Protein AF-A0A920HSF0-F1 (afdb_monomer)

Nearest PDB structures (foldseek):
  3bpt-assembly1_A  TM=8.902E-01  e=1.572E-06  Homo sapiens
  4hdt-assembly1_A  TM=9.045E-01  e=1.532E-04  Mycolicibacterium thermoresistibile ATCC 19527
  3ju1-assembly2_B  TM=8.012E-01  e=4.564E-03  Shewanella oneidensis MR-1

Mean predicted aligned error: 6.65 Å

Secondary structure (DSSP, 8-state):
-HHHHGGGSGGGHHHHHHHH-PPPPHHHHHHTTS-S----GGGHHHHHHHHHSTTS-HHHHHHHH--PPPPPHHHHHHHHHHHHS--SSHHHHHHHHHHH--HHHHHHHHHHHTS-HHHHHHHHHTT-

Solvent-accessible surface area (backbone atoms only — not comparable to full-atom values): 7391 Å² total; per-residue (Å²): 122,69,56,76,54,31,62,72,31,66,43,36,43,25,58,48,34,64,55,59,64,60,82,77,51,73,30,30,32,41,72,55,68,74,38,94,74,40,63,61,76,88,48,47,64,62,49,53,55,57,63,66,40,89,88,53,56,63,64,64,53,52,56,72,56,42,48,87,64,65,85,38,71,52,64,80,43,29,69,56,34,35,65,39,47,70,50,99,43,70,66,53,28,54,48,43,33,60,73,68,63,40,76,66,31,53,55,50,52,54,50,41,69,76,48,59,70,67,59,46,53,52,49,53,62,48,49,108

Structure (mmCIF, N/CA/C/O backbone):
data_AF-A0A920HSF0-F1
#
_entry.id   AF-A0A920HSF0-F1
#
loop_
_atom_site.group_PDB
_atom_site.id
_atom_site.type_symbol
_atom_site.label_atom_id
_atom_site.label_alt_id
_atom_site.label_comp_id
_atom_site.label_asym_id
_atom_site.label_entity_id
_atom_site.label_seq_id
_atom_site.pdbx_PDB_ins_code
_atom_site.Cartn_x
_atom_site.Cartn_y
_atom_site.Cartn_z
_atom_site.occupancy
_atom_site.B_iso_or_equiv
_atom_site.auth_seq_id
_atom_site.auth_comp_id
_atom_site.auth_asym_id
_atom_site.auth_atom_id
_atom_site.pdbx_PDB_model_num
ATOM 1 N N . MET A 1 1 ? -12.858 1.734 -10.966 1.00 47.38 1 MET A N 1
ATOM 2 C CA . MET A 1 1 ? -11.458 1.260 -11.050 1.00 47.38 1 MET A CA 1
ATOM 3 C C . MET A 1 1 ? -10.913 0.781 -9.696 1.00 47.38 1 MET A C 1
ATOM 5 O O . MET A 1 1 ? -10.285 -0.263 -9.679 1.00 47.38 1 MET A O 1
ATOM 9 N N . LEU A 1 2 ? -11.212 1.442 -8.562 1.00 52.19 2 LEU A N 1
ATOM 10 C CA . LEU A 1 2 ? -10.750 1.015 -7.220 1.00 52.19 2 LEU A CA 1
ATOM 11 C C . LEU A 1 2 ? -11.300 -0.350 -6.739 1.00 52.19 2 LEU A C 1
ATOM 13 O O . LEU A 1 2 ? -10.570 -1.099 -6.099 1.00 52.19 2 LEU A O 1
ATOM 17 N N . GLY A 1 3 ? -12.547 -0.698 -7.083 1.00 54.94 3 GLY A N 1
ATOM 18 C CA . GLY A 1 3 ? -13.218 -1.908 -6.571 1.00 54.94 3 GLY A CA 1
ATOM 19 C C . GLY A 1 3 ? -12.708 -3.255 -7.098 1.00 54.94 3 GLY A C 1
ATOM 20 O O . GLY A 1 3 ? -13.056 -4.281 -6.543 1.00 54.94 3 GLY A O 1
ATOM 21 N N . PHE A 1 4 ? -11.877 -3.290 -8.144 1.00 59.12 4 PHE A N 1
ATOM 22 C CA . PHE A 1 4 ? -11.358 -4.559 -8.687 1.00 59.12 4 PHE A CA 1
ATOM 23 C C . PHE A 1 4 ? -9.960 -4.914 -8.167 1.00 59.12 4 PHE A C 1
ATOM 25 O O . PHE A 1 4 ? -9.565 -6.077 -8.176 1.00 59.12 4 PHE A O 1
ATOM 32 N N . PHE A 1 5 ? -9.198 -3.904 -7.749 1.00 65.31 5 PHE A N 1
ATOM 33 C CA . PHE A 1 5 ? -7.775 -4.047 -7.462 1.00 65.31 5 PHE A CA 1
ATOM 34 C C . PHE A 1 5 ? -7.481 -4.124 -5.966 1.00 65.31 5 PHE A C 1
ATOM 36 O O . PHE A 1 5 ? -6.714 -4.971 -5.528 1.00 65.31 5 PHE A O 1
ATOM 43 N N . LEU A 1 6 ? -8.139 -3.273 -5.175 1.00 71.88 6 LEU A N 1
ATOM 44 C CA . LEU A 1 6 ? -7.938 -3.214 -3.729 1.00 71.88 6 LEU A CA 1
ATOM 45 C C . LEU A 1 6 ? -8.289 -4.525 -2.991 1.00 71.88 6 LEU A C 1
ATOM 47 O O . LEU A 1 6 ? -7.514 -4.890 -2.112 1.00 71.88 6 LEU A O 1
ATOM 51 N N . PRO A 1 7 ? -9.358 -5.274 -3.338 1.00 69.75 7 PRO A N 1
ATOM 52 C CA . PRO A 1 7 ? -9.698 -6.520 -2.633 1.00 69.75 7 PRO A CA 1
ATOM 53 C C . PRO A 1 7 ? -8.677 -7.648 -2.796 1.00 69.75 7 PRO A C 1
ATOM 55 O O . PRO A 1 7 ? -8.742 -8.646 -2.093 1.00 69.75 7 PRO A O 1
ATOM 58 N N . ARG A 1 8 ? -7.764 -7.529 -3.766 1.00 74.88 8 ARG A N 1
ATOM 59 C CA . ARG A 1 8 ? -6.758 -8.554 -4.078 1.00 74.88 8 ARG A CA 1
ATOM 60 C C . ARG A 1 8 ? -5.397 -8.262 -3.462 1.00 74.88 8 ARG A C 1
ATOM 62 O O . ARG A 1 8 ? -4.451 -8.990 -3.735 1.00 74.88 8 ARG A O 1
ATOM 69 N N . LEU A 1 9 ? -5.289 -7.179 -2.699 1.00 82.19 9 LEU A N 1
ATOM 70 C CA . LEU A 1 9 ? -4.062 -6.861 -1.992 1.00 82.19 9 LEU A CA 1
ATOM 71 C C . LEU A 1 9 ? -3.965 -7.720 -0.739 1.00 82.19 9 LEU A C 1
ATOM 73 O O . LEU A 1 9 ? -4.912 -7.782 0.046 1.00 82.19 9 LEU A O 1
ATOM 77 N N . ASP A 1 10 ? -2.795 -8.313 -0.535 1.00 84.12 10 ASP A N 1
ATOM 78 C CA . ASP A 1 10 ? -2.497 -9.055 0.681 1.00 84.12 10 ASP A CA 1
ATOM 79 C C . ASP A 1 10 ? -2.631 -8.167 1.931 1.00 84.12 10 ASP A C 1
ATOM 81 O O . ASP A 1 10 ? -2.576 -6.931 1.878 1.00 84.12 10 ASP A O 1
ATOM 85 N N . TYR A 1 11 ? -2.768 -8.818 3.086 1.00 87.56 11 TYR A N 1
ATOM 86 C CA . TYR A 1 11 ? -2.786 -8.184 4.407 1.00 87.56 11 TYR A CA 1
ATOM 87 C C . TYR A 1 11 ? -3.940 -7.203 4.650 1.00 87.56 11 TYR A C 1
ATOM 89 O O . TYR A 1 11 ? -3.782 -6.235 5.402 1.00 87.56 11 TYR A O 1
ATOM 97 N N . GLU A 1 12 ? -5.079 -7.402 3.979 1.00 89.12 12 GLU A N 1
ATOM 98 C CA . GLU A 1 12 ? -6.225 -6.483 4.027 1.00 89.12 12 GLU A CA 1
ATOM 99 C C . GLU A 1 12 ? -5.841 -5.032 3.679 1.00 89.12 12 GLU A C 1
ATOM 101 O O . GLU A 1 12 ? -6.475 -4.061 4.115 1.00 89.12 12 GLU A O 1
ATOM 106 N N . ALA A 1 13 ? -4.778 -4.853 2.883 1.00 87.75 13 ALA A N 1
ATOM 107 C CA . ALA A 1 13 ? -4.263 -3.531 2.555 1.00 87.75 13 ALA A CA 1
ATOM 108 C C . ALA A 1 13 ? -5.310 -2.699 1.807 1.00 87.75 13 ALA A C 1
ATOM 110 O O . ALA A 1 13 ? -5.429 -1.499 2.048 1.00 87.75 13 ALA A O 1
ATOM 111 N N . GLY A 1 14 ? -6.126 -3.328 0.956 1.00 86.69 14 GLY A N 1
ATOM 112 C CA . GLY A 1 14 ? -7.235 -2.664 0.273 1.00 86.69 14 GLY A CA 1
ATOM 113 C C . GLY A 1 14 ? -8.254 -2.063 1.236 1.00 86.69 14 GLY A C 1
ATOM 114 O O . GLY A 1 14 ? -8.585 -0.879 1.128 1.00 86.69 14 GLY A O 1
ATOM 115 N N . THR A 1 15 ? -8.694 -2.856 2.213 1.00 87.00 15 THR A N 1
ATOM 116 C CA . THR A 1 15 ? -9.643 -2.462 3.261 1.00 87.00 15 THR A CA 1
ATOM 117 C C . THR A 1 15 ? -9.070 -1.334 4.118 1.00 87.00 15 THR A C 1
ATOM 119 O O . THR A 1 15 ? -9.714 -0.298 4.319 1.00 87.00 15 THR A O 1
ATOM 122 N N . TYR A 1 16 ? -7.810 -1.466 4.540 1.00 88.69 16 TYR A N 1
ATOM 123 C CA . TYR A 1 16 ? -7.097 -0.416 5.262 1.00 88.69 16 TYR A CA 1
ATOM 124 C C . TYR A 1 16 ? -7.020 0.895 4.464 1.00 88.69 16 TYR A C 1
ATOM 126 O O . TYR A 1 16 ? -7.344 1.961 4.998 1.00 88.69 16 TYR A O 1
ATOM 134 N N . LEU A 1 17 ? -6.619 0.847 3.191 1.00 88.12 17 LEU A N 1
ATOM 135 C CA . LEU A 1 17 ? -6.468 2.037 2.349 1.00 88.12 17 LEU A CA 1
ATOM 136 C C . LEU A 1 17 ? -7.812 2.698 2.049 1.00 88.12 17 LEU A C 1
ATOM 138 O O . LEU A 1 17 ? -7.905 3.924 2.084 1.00 88.12 17 LEU A O 1
ATOM 142 N N . ALA A 1 18 ? -8.8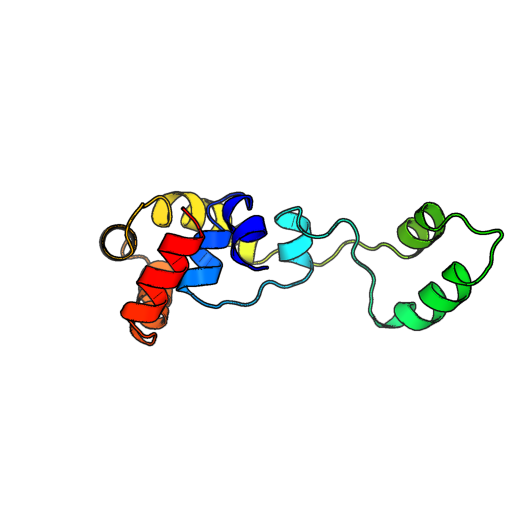70 1.919 1.829 1.00 85.94 18 ALA A N 1
ATOM 143 C CA . ALA A 1 18 ? -10.206 2.457 1.602 1.00 85.94 18 ALA A CA 1
ATOM 144 C C . ALA A 1 18 ? -10.749 3.193 2.837 1.00 85.94 18 ALA A C 1
ATOM 146 O O . ALA A 1 18 ? -11.253 4.317 2.730 1.00 85.94 18 ALA A O 1
ATOM 147 N N . LEU A 1 19 ? -10.592 2.606 4.027 1.00 85.12 19 LEU A N 1
ATOM 148 C CA . LEU A 1 19 ? -11.115 3.188 5.263 1.00 85.12 19 LEU A CA 1
ATOM 149 C C . LEU A 1 19 ? -10.250 4.349 5.765 1.00 85.12 19 LEU A C 1
ATOM 151 O O . LEU A 1 19 ? -10.777 5.404 6.119 1.00 85.12 19 LEU A O 1
ATOM 155 N N . THR A 1 20 ? -8.923 4.236 5.718 1.00 86.38 20 THR A N 1
ATOM 156 C CA . THR A 1 20 ? -8.016 5.299 6.196 1.00 86.38 20 THR A CA 1
ATOM 157 C C . THR A 1 20 ? -7.752 6.377 5.155 1.00 86.38 20 THR A C 1
ATOM 159 O O . THR A 1 20 ? -7.598 7.543 5.502 1.00 86.38 20 THR A O 1
ATOM 162 N N . GLY A 1 21 ? -7.844 6.065 3.858 1.00 83.19 21 GLY A N 1
ATOM 163 C CA . GLY A 1 21 ? -7.508 6.993 2.769 1.00 83.19 21 GLY A CA 1
ATOM 164 C C . GLY A 1 21 ? -6.022 7.328 2.724 1.00 83.19 21 GLY A C 1
ATOM 165 O O . GLY A 1 21 ? -5.642 8.336 2.128 1.00 83.19 21 GLY A O 1
ATOM 166 N N . ASN A 1 22 ? -5.195 6.518 3.388 1.00 85.25 22 ASN A N 1
ATOM 167 C CA . ASN A 1 22 ? -3.757 6.679 3.343 1.00 85.25 22 ASN A CA 1
ATOM 168 C C . ASN A 1 22 ? -3.242 6.455 1.924 1.00 85.25 22 ASN A C 1
ATOM 170 O O . ASN A 1 22 ? -3.799 5.687 1.140 1.00 85.25 22 ASN A O 1
ATOM 174 N N . ARG A 1 23 ? -2.159 7.156 1.599 1.00 83.06 23 ARG A N 1
ATOM 175 C CA . ARG A 1 23 ? -1.443 6.973 0.341 1.00 83.06 23 ARG A CA 1
ATOM 176 C C . ARG A 1 23 ? -0.313 5.982 0.569 1.00 83.06 23 ARG A C 1
ATOM 178 O O . ARG A 1 23 ? 0.412 6.107 1.553 1.00 83.06 23 ARG A O 1
ATOM 185 N N . ILE A 1 24 ? -0.160 5.043 -0.354 1.00 85.62 24 ILE A N 1
ATOM 186 C CA . ILE A 1 24 ? 0.996 4.149 -0.404 1.00 85.62 24 ILE A CA 1
ATOM 187 C C . ILE A 1 24 ? 2.121 4.797 -1.207 1.00 85.62 24 ILE A C 1
ATOM 189 O O . ILE A 1 24 ? 1.866 5.526 -2.169 1.00 85.62 24 ILE A O 1
ATOM 193 N N . LYS A 1 25 ? 3.367 4.557 -0.797 1.00 89.00 25 LYS A N 1
ATOM 194 C CA . LYS A 1 25 ? 4.551 4.947 -1.573 1.00 89.00 25 LYS A CA 1
ATOM 195 C C . LYS A 1 25 ? 4.921 3.846 -2.565 1.00 89.00 25 LYS A C 1
ATOM 197 O O . LYS A 1 25 ? 4.400 2.738 -2.501 1.00 89.00 25 LYS A O 1
ATOM 202 N N . ALA A 1 26 ? 5.870 4.131 -3.454 1.00 87.69 26 ALA A N 1
ATOM 203 C CA . ALA A 1 26 ? 6.352 3.148 -4.422 1.00 87.69 26 ALA A CA 1
ATOM 204 C C . ALA A 1 26 ? 6.917 1.876 -3.756 1.00 87.69 26 ALA A C 1
ATOM 206 O O . ALA A 1 26 ? 6.679 0.780 -4.246 1.00 87.69 26 ALA A O 1
ATOM 207 N N . SER A 1 27 ? 7.592 1.996 -2.606 1.00 90.19 27 SER A N 1
ATOM 208 C CA . SER A 1 27 ? 8.070 0.839 -1.834 1.00 90.19 27 SER A CA 1
ATOM 209 C C . SER A 1 27 ? 6.933 -0.055 -1.336 1.00 90.19 27 SER A C 1
ATOM 211 O O . SER A 1 27 ? 7.027 -1.276 -1.416 1.00 90.19 27 SER A O 1
ATOM 213 N N . ASP A 1 28 ? 5.843 0.547 -0.860 1.00 90.50 28 ASP A N 1
ATOM 214 C CA . ASP A 1 28 ? 4.638 -0.170 -0.438 1.00 90.50 28 ASP A CA 1
ATOM 215 C C . ASP A 1 28 ? 3.925 -0.800 -1.637 1.00 90.50 28 ASP A C 1
ATOM 217 O O . ASP A 1 28 ? 3.434 -1.919 -1.545 1.00 90.50 28 ASP A O 1
ATOM 221 N N . ALA A 1 29 ? 3.903 -0.102 -2.776 1.00 88.56 29 ALA A N 1
ATOM 222 C CA . ALA A 1 29 ? 3.311 -0.604 -4.006 1.00 88.56 29 ALA A CA 1
ATOM 223 C C . ALA A 1 29 ? 4.038 -1.859 -4.519 1.00 88.56 29 ALA A C 1
ATOM 225 O O . ALA A 1 29 ? 3.376 -2.833 -4.876 1.00 88.56 29 ALA A O 1
ATOM 226 N N . ILE A 1 30 ? 5.376 -1.855 -4.501 1.00 90.75 30 ILE A N 1
ATOM 227 C CA . ILE A 1 30 ? 6.213 -3.022 -4.820 1.00 90.75 30 ILE A CA 1
ATOM 228 C C . ILE A 1 30 ? 5.976 -4.147 -3.804 1.00 90.75 30 ILE A C 1
ATOM 230 O O . ILE A 1 30 ? 5.756 -5.289 -4.193 1.00 90.75 30 ILE A O 1
ATOM 234 N N . PHE A 1 31 ? 5.963 -3.832 -2.503 1.00 89.88 31 PHE A N 1
ATOM 235 C CA . PHE A 1 31 ? 5.725 -4.820 -1.444 1.00 89.88 31 PHE A CA 1
ATOM 236 C C . PHE A 1 31 ? 4.359 -5.512 -1.569 1.00 89.88 31 PHE A C 1
ATOM 238 O O . PHE A 1 31 ? 4.266 -6.717 -1.368 1.00 89.88 31 PHE A O 1
ATOM 245 N N . LEU A 1 32 ? 3.316 -4.763 -1.930 1.00 88.75 32 LEU A N 1
ATOM 246 C CA . LEU A 1 32 ? 1.956 -5.269 -2.133 1.00 88.75 32 LEU A CA 1
ATOM 247 C C . LEU A 1 32 ? 1.745 -5.927 -3.510 1.00 88.75 32 LEU A C 1
ATOM 249 O O . LEU A 1 32 ? 0.611 -6.249 -3.856 1.00 88.75 32 LEU A O 1
ATOM 253 N N . GLY A 1 33 ? 2.796 -6.069 -4.328 1.00 86.31 33 GLY A N 1
ATOM 254 C CA . GLY A 1 33 ? 2.712 -6.679 -5.661 1.00 86.31 33 GLY A CA 1
ATOM 255 C C . GLY A 1 33 ? 1.950 -5.839 -6.693 1.00 86.31 33 GLY A C 1
ATOM 256 O O . GLY A 1 33 ? 1.544 -6.346 -7.735 1.00 86.31 33 GLY A O 1
ATOM 257 N N . THR A 1 34 ? 1.737 -4.552 -6.412 1.00 84.81 34 THR A N 1
ATOM 258 C CA . THR A 1 34 ? 0.972 -3.634 -7.278 1.00 84.81 34 THR A CA 1
ATOM 259 C C . THR A 1 34 ? 1.828 -2.920 -8.314 1.00 84.81 34 THR A C 1
ATOM 261 O O . THR A 1 34 ? 1.313 -2.426 -9.315 1.00 84.81 34 THR A O 1
ATOM 264 N N . ALA A 1 35 ? 3.133 -2.876 -8.070 1.00 87.38 35 ALA A N 1
ATOM 265 C CA . ALA A 1 35 ? 4.149 -2.432 -9.003 1.00 87.38 35 ALA A CA 1
ATOM 266 C C . ALA A 1 35 ? 5.176 -3.557 -9.165 1.00 87.38 35 ALA A C 1
ATOM 268 O O . ALA A 1 35 ? 5.423 -4.309 -8.222 1.00 87.38 35 ALA A O 1
ATOM 269 N N . THR A 1 36 ? 5.7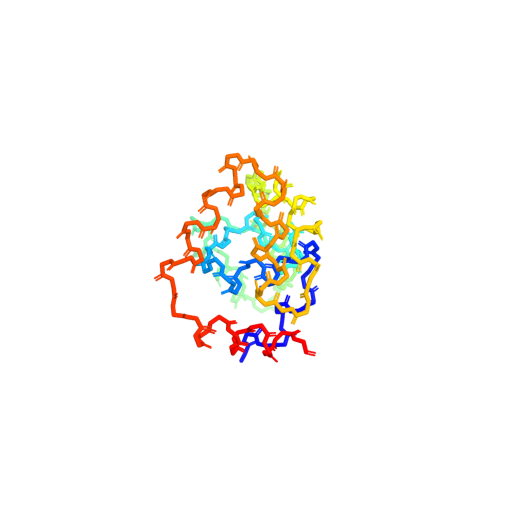76 -3.662 -10.348 1.00 86.75 36 THR A N 1
ATOM 270 C CA . THR A 1 36 ? 6.808 -4.666 -10.650 1.00 86.75 36 THR A CA 1
ATOM 271 C C . THR A 1 36 ? 8.217 -4.100 -10.499 1.00 86.75 36 THR A C 1
ATOM 273 O O . THR A 1 36 ? 9.112 -4.782 -10.013 1.00 86.75 36 THR A O 1
ATOM 276 N N . ASN A 1 37 ? 8.410 -2.835 -10.881 1.00 89.38 37 ASN A N 1
ATOM 277 C CA . ASN A 1 37 ? 9.716 -2.193 -10.983 1.00 89.38 37 ASN A CA 1
ATOM 278 C C . ASN A 1 37 ? 9.689 -0.812 -10.324 1.00 89.38 37 ASN A C 1
ATOM 280 O O . ASN A 1 37 ? 8.676 -0.108 -10.354 1.00 89.38 37 ASN A O 1
ATOM 284 N N . TYR A 1 38 ? 10.821 -0.409 -9.750 1.00 92.25 38 TYR A N 1
ATOM 285 C CA . TYR A 1 38 ? 11.008 0.919 -9.178 1.00 92.25 38 TYR A CA 1
ATOM 286 C C . TYR A 1 38 ? 12.132 1.650 -9.909 1.00 92.25 38 TYR A C 1
ATOM 288 O O . TYR A 1 38 ? 13.266 1.179 -9.959 1.00 92.25 38 TYR A O 1
ATOM 296 N N . ILE A 1 39 ? 11.822 2.824 -10.456 1.00 92.75 39 ILE A N 1
ATOM 297 C CA . ILE A 1 39 ? 12.766 3.654 -11.208 1.00 92.75 39 ILE A CA 1
ATOM 298 C C . ILE A 1 39 ? 12.776 5.047 -10.579 1.00 92.75 39 ILE A C 1
ATOM 300 O O . ILE A 1 39 ? 11.722 5.628 -10.310 1.00 92.75 39 ILE A O 1
ATOM 304 N N . LYS A 1 40 ? 13.972 5.590 -10.325 1.00 92.38 40 LYS A N 1
ATOM 305 C CA . LYS A 1 40 ? 14.120 6.966 -9.834 1.00 92.38 40 LYS A CA 1
ATOM 306 C C . LYS A 1 40 ? 13.650 7.953 -10.898 1.00 92.38 40 LYS A C 1
ATOM 308 O O . LYS A 1 40 ? 14.005 7.819 -12.065 1.00 92.38 40 LYS A O 1
ATOM 313 N N . SER A 1 41 ? 12.933 8.993 -10.480 1.00 91.19 41 SER A N 1
ATOM 314 C CA . SER A 1 41 ? 12.419 10.034 -11.382 1.00 91.19 41 SER A CA 1
ATOM 315 C C . SER A 1 41 ? 13.515 10.736 -12.188 1.00 91.19 41 SER A C 1
ATOM 317 O O . SER A 1 41 ? 13.266 11.163 -13.307 1.00 91.19 41 SER A O 1
ATOM 319 N N . GLU A 1 42 ? 14.729 10.820 -11.642 1.00 93.19 42 GLU A N 1
ATOM 320 C CA . GLU A 1 42 ? 15.915 11.379 -12.309 1.00 93.19 42 GLU A CA 1
ATOM 321 C C . GLU A 1 42 ? 16.258 10.648 -13.618 1.00 93.19 42 GLU A C 1
ATOM 323 O O . GLU A 1 42 ? 16.735 11.267 -14.562 1.00 93.19 42 GLU A O 1
ATOM 328 N N . ASN A 1 43 ? 15.963 9.347 -13.699 1.00 92.12 43 ASN A N 1
ATOM 329 C CA . ASN A 1 43 ? 16.250 8.519 -14.869 1.00 92.12 43 ASN A CA 1
ATOM 330 C C . ASN A 1 43 ? 15.100 8.498 -15.886 1.00 92.12 43 ASN A C 1
ATOM 332 O O . ASN A 1 43 ? 15.220 7.841 -16.915 1.00 92.12 43 ASN A O 1
ATOM 336 N N . PHE A 1 44 ? 13.979 9.173 -15.609 1.00 90.69 44 PHE A N 1
ATOM 337 C CA . P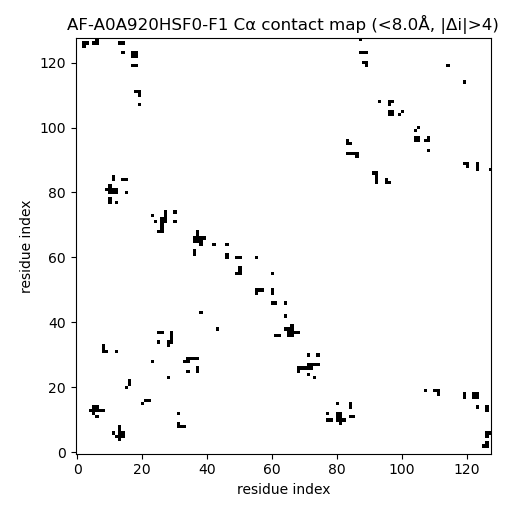HE A 1 44 ? 12.762 9.035 -16.409 1.00 90.69 44 PHE A CA 1
ATOM 338 C C . PHE A 1 44 ? 12.930 9.544 -17.847 1.00 90.69 44 PHE A C 1
ATOM 340 O O . PHE A 1 44 ? 12.425 8.915 -18.770 1.00 90.69 44 PHE A O 1
ATOM 347 N N . SER A 1 45 ? 13.681 10.631 -18.053 1.00 92.31 45 SER A N 1
ATOM 348 C CA . SER A 1 45 ? 13.965 11.145 -19.400 1.00 92.31 45 SER A CA 1
ATOM 349 C C . SER A 1 45 ? 14.791 10.154 -20.222 1.00 92.31 45 SER A C 1
ATOM 351 O O . SER A 1 45 ? 14.398 9.817 -21.333 1.00 92.31 45 SER A O 1
ATOM 353 N N . ASN A 1 46 ? 15.876 9.631 -19.644 1.00 92.62 46 ASN A N 1
ATOM 354 C CA . ASN A 1 46 ? 16.752 8.667 -20.317 1.00 92.62 46 ASN A CA 1
ATOM 355 C C . ASN A 1 46 ? 16.021 7.342 -20.587 1.00 92.62 46 ASN A C 1
ATOM 357 O O . ASN A 1 46 ? 16.203 6.737 -21.632 1.00 92.62 46 ASN A O 1
ATOM 361 N N . LEU A 1 47 ? 15.155 6.912 -19.663 1.00 92.44 47 LEU A N 1
ATOM 362 C CA . LEU A 1 47 ? 14.301 5.741 -19.854 1.00 92.44 47 LEU A CA 1
ATOM 363 C C . LEU A 1 47 ? 13.390 5.901 -21.079 1.00 92.44 47 LEU A C 1
ATOM 365 O O . LEU A 1 47 ? 13.242 4.961 -21.850 1.00 92.44 47 LEU A O 1
ATOM 369 N N . LEU A 1 48 ? 12.749 7.064 -21.241 1.00 92.62 48 LEU A N 1
ATOM 370 C CA . LEU A 1 48 ? 11.850 7.313 -22.371 1.00 92.62 48 LEU A CA 1
ATOM 371 C C . LEU A 1 48 ? 12.595 7.367 -23.705 1.00 92.62 48 LEU A C 1
ATOM 373 O O . LEU A 1 48 ? 12.052 6.908 -24.706 1.00 92.62 48 LEU A O 1
ATOM 377 N N . GLU A 1 49 ? 13.810 7.911 -23.711 1.00 93.69 49 GLU A N 1
ATOM 378 C CA . GLU A 1 4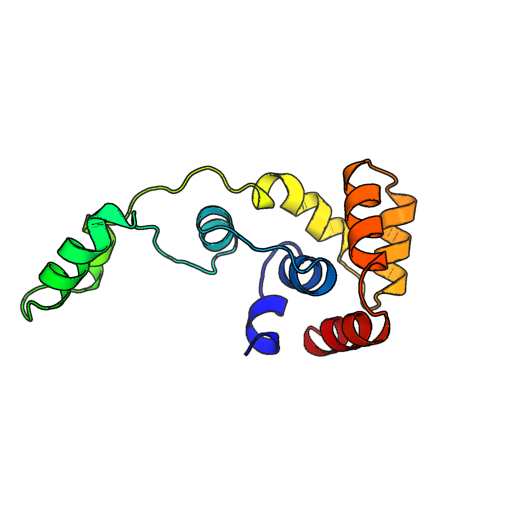9 ? 14.677 7.929 -24.889 1.00 93.69 49 GLU A CA 1
ATOM 379 C C . GLU A 1 49 ? 15.054 6.501 -25.303 1.00 93.69 49 GLU A C 1
ATOM 381 O O . GLU A 1 49 ? 14.72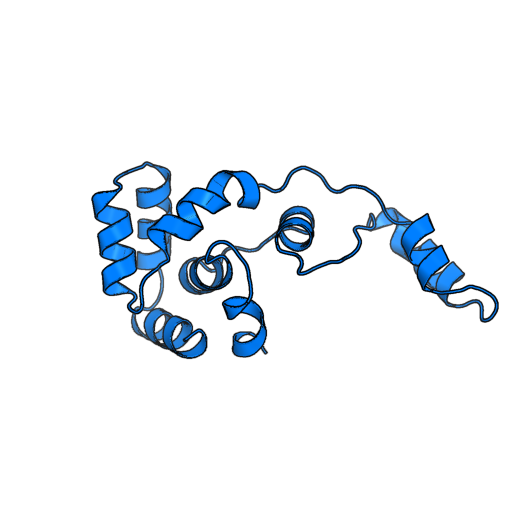0 6.092 -26.414 1.00 93.69 49 GLU A O 1
ATOM 386 N N . ASP A 1 50 ? 15.589 5.697 -24.380 1.00 91.00 50 ASP A N 1
ATOM 387 C CA . ASP A 1 50 ? 15.953 4.297 -24.637 1.00 91.00 50 ASP A CA 1
ATOM 388 C C . ASP A 1 50 ? 14.743 3.438 -25.064 1.00 91.00 50 ASP A C 1
ATOM 390 O O . ASP A 1 50 ? 14.870 2.571 -25.929 1.00 91.00 50 ASP A O 1
ATOM 394 N N . LEU A 1 51 ? 13.555 3.669 -24.485 1.00 91.62 51 LEU A N 1
ATOM 395 C CA . LEU A 1 51 ? 12.316 2.965 -24.859 1.00 91.62 51 LEU A CA 1
ATOM 396 C C . LEU A 1 51 ? 11.764 3.379 -26.231 1.00 91.62 51 LEU A C 1
ATOM 398 O O . LEU A 1 51 ? 10.917 2.674 -26.777 1.00 91.62 51 LEU A O 1
ATOM 402 N N . SER A 1 52 ? 12.180 4.531 -26.763 1.00 92.25 52 SER A N 1
ATOM 403 C CA . SER A 1 52 ? 11.722 5.019 -28.068 1.00 92.25 52 SER A CA 1
ATOM 404 C C . SER A 1 52 ? 12.475 4.396 -29.246 1.00 92.25 52 SER A C 1
ATOM 406 O O . SER A 1 52 ? 12.023 4.495 -30.388 1.00 92.25 52 SER A O 1
ATOM 408 N N . GLU A 1 53 ? 13.595 3.723 -28.984 1.00 92.44 53 GLU A N 1
ATOM 409 C CA . GLU A 1 53 ? 14.380 3.036 -30.003 1.00 92.44 53 GLU A CA 1
ATOM 410 C C . GLU A 1 53 ? 13.790 1.647 -30.311 1.00 92.44 53 GLU A C 1
ATOM 412 O O . GLU A 1 53 ? 13.755 0.766 -29.456 1.00 92.44 53 GLU A O 1
ATOM 417 N N . GLU A 1 54 ? 13.377 1.413 -31.564 1.00 83.31 54 GLU A N 1
ATOM 418 C CA . GLU A 1 54 ? 12.715 0.163 -31.996 1.00 83.31 54 GLU A CA 1
ATOM 419 C C . GLU A 1 54 ? 13.537 -1.118 -31.777 1.00 83.31 54 GLU A C 1
ATOM 421 O O . GLU A 1 54 ? 12.976 -2.212 -31.749 1.00 83.31 54 GLU A O 1
ATOM 426 N N . GLN A 1 55 ? 14.862 -1.005 -31.662 1.00 88.62 55 GLN A N 1
ATOM 427 C CA . GLN A 1 55 ? 15.754 -2.161 -31.526 1.00 88.62 55 GLN A CA 1
ATOM 428 C C . GLN A 1 55 ? 15.878 -2.660 -30.082 1.00 88.62 55 GLN A C 1
ATOM 430 O O . GLN A 1 55 ? 16.403 -3.751 -29.862 1.00 88.62 55 GLN A O 1
ATOM 435 N N . ASN A 1 56 ? 15.400 -1.882 -29.109 1.00 88.25 56 ASN A N 1
ATOM 436 C CA . ASN A 1 56 ? 15.504 -2.215 -27.697 1.00 88.25 56 ASN A CA 1
ATOM 437 C C . ASN A 1 56 ? 14.289 -3.034 -27.241 1.00 88.25 56 ASN A C 1
ATOM 439 O O . ASN A 1 56 ? 13.144 -2.680 -27.524 1.00 88.25 56 ASN A O 1
ATOM 443 N N . ASP A 1 57 ? 14.522 -4.110 -26.482 1.00 91.94 57 ASP A N 1
ATOM 444 C CA . ASP A 1 57 ? 13.437 -4.795 -25.773 1.00 91.94 57 ASP A CA 1
ATOM 445 C C . ASP A 1 57 ? 13.010 -3.933 -24.568 1.00 91.94 57 ASP A C 1
ATOM 447 O O . ASP A 1 57 ? 13.837 -3.646 -23.693 1.00 91.94 57 ASP A O 1
ATOM 451 N N . PRO A 1 58 ? 11.726 -3.532 -24.462 1.00 89.75 58 PRO A N 1
ATOM 452 C CA . PRO A 1 58 ? 11.236 -2.758 -23.327 1.00 89.75 58 PRO A CA 1
ATOM 453 C C . PRO A 1 58 ? 11.537 -3.389 -21.965 1.00 89.75 58 PRO A C 1
ATOM 455 O O . PRO A 1 58 ? 11.722 -2.663 -20.988 1.00 89.75 58 PRO A O 1
ATOM 458 N N . LYS A 1 59 ? 11.587 -4.724 -21.872 1.00 90.25 59 LYS A N 1
ATOM 459 C CA . LYS A 1 59 ? 11.901 -5.417 -20.616 1.00 90.25 59 LYS A CA 1
ATOM 460 C C . LYS A 1 59 ? 13.338 -5.171 -20.185 1.00 90.25 59 LYS A C 1
ATOM 462 O O . LYS A 1 59 ? 13.548 -4.782 -19.039 1.00 90.25 59 LYS A O 1
ATOM 467 N N . ASP A 1 60 ? 14.289 -5.322 -21.099 1.00 92.12 60 ASP A N 1
ATOM 468 C CA . ASP A 1 60 ? 15.715 -5.141 -20.817 1.00 92.12 60 ASP A CA 1
ATOM 469 C C . ASP A 1 60 ? 16.009 -3.697 -20.399 1.00 92.12 60 ASP A C 1
ATOM 471 O O . ASP A 1 60 ? 16.759 -3.447 -19.454 1.00 92.12 60 ASP A O 1
ATOM 475 N N . ILE A 1 61 ? 15.353 -2.731 -21.049 1.00 92.50 61 ILE A N 1
ATOM 476 C CA . ILE A 1 61 ? 15.458 -1.316 -20.687 1.00 92.50 61 ILE A CA 1
ATOM 477 C C . ILE A 1 61 ? 14.849 -1.052 -19.303 1.00 92.50 61 ILE A C 1
ATOM 479 O O . ILE A 1 61 ? 15.480 -0.414 -18.458 1.00 92.50 61 ILE A O 1
ATOM 483 N N . ILE A 1 62 ? 13.651 -1.567 -19.015 1.00 91.62 62 ILE A N 1
ATOM 484 C CA . ILE A 1 62 ? 13.031 -1.410 -17.691 1.00 91.62 62 ILE A CA 1
ATOM 485 C C . ILE A 1 62 ? 13.907 -2.042 -16.601 1.00 91.62 62 ILE A C 1
ATOM 487 O O . ILE A 1 62 ? 14.087 -1.431 -15.545 1.00 91.62 62 ILE A O 1
ATOM 491 N N . GLU A 1 63 ? 14.482 -3.223 -16.836 1.00 91.69 63 GLU A N 1
ATOM 492 C CA . GLU A 1 63 ? 15.403 -3.879 -15.901 1.00 91.69 63 GLU A CA 1
ATOM 493 C C . GLU A 1 63 ? 16.689 -3.071 -15.699 1.00 91.69 63 GLU A C 1
ATOM 495 O O . GLU A 1 63 ? 17.085 -2.845 -14.555 1.00 91.69 63 GLU A O 1
ATOM 500 N N . LYS A 1 64 ? 17.283 -2.540 -16.775 1.00 92.00 64 LYS A N 1
ATOM 501 C CA . LYS A 1 64 ? 18.479 -1.680 -16.733 1.00 92.00 64 LYS A CA 1
ATOM 502 C C . LYS A 1 64 ? 18.308 -0.475 -15.804 1.00 92.00 64 LYS A C 1
ATOM 504 O O . LYS A 1 64 ? 19.235 -0.125 -15.074 1.00 92.00 64 LYS A O 1
ATOM 509 N N . TYR A 1 65 ? 17.142 0.172 -15.825 1.00 91.38 65 TYR A N 1
ATOM 510 C CA . TYR A 1 65 ? 16.860 1.350 -14.993 1.00 91.38 65 TYR A CA 1
ATOM 511 C C . TYR A 1 65 ? 16.226 1.021 -13.636 1.00 91.38 65 TYR A C 1
ATOM 513 O O . TYR A 1 65 ? 16.065 1.918 -12.797 1.00 91.38 65 TYR A O 1
ATOM 521 N N . SER A 1 66 ? 15.862 -0.242 -13.406 1.00 91.50 66 SER A N 1
ATOM 522 C CA . SER A 1 66 ? 15.242 -0.677 -12.161 1.00 91.50 66 SER A CA 1
ATOM 523 C C . SER A 1 66 ? 16.229 -0.614 -11.005 1.00 91.50 66 SER A C 1
ATOM 525 O O . SER A 1 66 ? 17.373 -1.050 -11.081 1.00 91.50 66 SER A O 1
ATOM 527 N N . THR A 1 67 ? 15.763 -0.077 -9.886 1.00 90.44 67 THR A N 1
ATOM 528 C CA . THR A 1 67 ? 16.521 0.021 -8.640 1.00 90.44 67 THR A CA 1
ATOM 529 C C . THR A 1 67 ? 15.678 -0.491 -7.484 1.00 90.44 67 THR A C 1
ATOM 531 O O . THR A 1 67 ? 14.454 -0.571 -7.577 1.00 90.44 67 THR A O 1
ATOM 534 N N . ASN A 1 68 ? 16.319 -0.818 -6.364 1.00 86.69 68 ASN A N 1
ATOM 535 C CA . ASN A 1 68 ? 15.586 -1.191 -5.160 1.00 86.69 68 ASN A CA 1
ATOM 536 C C . ASN A 1 68 ? 15.038 0.068 -4.468 1.00 86.69 68 ASN A C 1
ATOM 538 O O . ASN A 1 68 ? 15.812 0.993 -4.193 1.00 86.69 68 ASN A O 1
ATOM 542 N N . PRO A 1 69 ? 13.727 0.130 -4.172 1.00 86.44 69 PRO A N 1
ATOM 543 C CA . PRO A 1 69 ? 13.175 1.212 -3.373 1.00 86.44 69 PRO A CA 1
ATOM 544 C C . PRO A 1 69 ? 13.661 1.112 -1.920 1.00 86.44 69 PRO A C 1
ATOM 546 O O . PRO A 1 69 ? 14.216 0.101 -1.486 1.00 86.44 69 PRO A O 1
ATOM 549 N N . SER A 1 70 ? 13.412 2.163 -1.137 1.00 86.75 70 SER A N 1
ATOM 550 C CA . SER A 1 70 ? 13.565 2.100 0.319 1.00 86.75 70 SER A CA 1
ATOM 551 C C . SER A 1 70 ? 12.619 1.063 0.934 1.00 86.75 70 SER A C 1
ATOM 553 O O . SER A 1 70 ? 11.663 0.623 0.295 1.00 86.75 70 SER A O 1
ATOM 555 N N . GLU A 1 71 ? 12.827 0.720 2.205 1.00 89.06 71 GLU A N 1
ATOM 556 C CA . GLU A 1 71 ? 11.922 -0.186 2.915 1.00 89.06 71 GLU A CA 1
ATOM 557 C C . GLU A 1 71 ? 10.462 0.320 2.892 1.00 89.06 71 GLU A C 1
ATOM 559 O O . GLU A 1 71 ? 10.188 1.526 2.903 1.00 89.06 71 GLU A O 1
ATOM 564 N N . SER A 1 72 ? 9.516 -0.618 2.801 1.00 90.69 72 SER A N 1
ATOM 565 C CA . SER A 1 72 ? 8.082 -0.328 2.863 1.00 90.69 72 SER A CA 1
ATOM 566 C C . SER A 1 72 ? 7.672 -0.015 4.302 1.00 90.69 72 SER A C 1
ATOM 568 O O . SER A 1 72 ? 7.898 -0.806 5.218 1.00 90.69 72 SER A O 1
ATOM 570 N N . GLU A 1 73 ? 7.013 1.126 4.502 1.00 88.25 73 GLU A N 1
ATOM 571 C CA . GLU A 1 73 ? 6.415 1.464 5.797 1.00 88.25 73 GLU A CA 1
ATOM 572 C C . GLU A 1 73 ? 5.162 0.619 6.045 1.00 88.25 73 GLU A C 1
ATOM 574 O O . GLU A 1 73 ? 4.888 0.233 7.181 1.00 88.25 73 GLU A O 1
ATOM 579 N N . PHE A 1 74 ? 4.434 0.265 4.979 1.00 88.56 74 PHE A N 1
ATOM 580 C CA . PHE A 1 74 ? 3.290 -0.633 5.080 1.00 88.56 74 PHE A CA 1
ATOM 581 C C . PHE A 1 74 ? 3.698 -2.022 5.582 1.00 88.56 74 PHE A C 1
ATOM 583 O O . PHE A 1 74 ? 3.006 -2.597 6.418 1.00 88.56 74 PHE A O 1
ATOM 590 N N . LYS A 1 75 ? 4.864 -2.539 5.173 1.00 90.38 75 LYS A N 1
ATOM 591 C CA . LYS A 1 75 ? 5.386 -3.826 5.659 1.00 90.38 75 LYS A CA 1
ATOM 592 C C . LYS A 1 75 ? 5.443 -3.896 7.189 1.00 90.38 75 LYS A C 1
ATOM 594 O O . LYS A 1 75 ? 5.072 -4.925 7.750 1.00 90.38 75 LYS A O 1
ATOM 599 N N . LYS A 1 76 ? 5.809 -2.802 7.869 1.00 89.75 76 LYS A N 1
ATOM 600 C CA . LYS A 1 76 ? 5.888 -2.727 9.344 1.00 89.75 76 LYS A CA 1
ATOM 601 C C . LYS A 1 76 ? 4.531 -2.895 10.031 1.00 89.75 76 LYS A C 1
ATOM 603 O O . LYS A 1 76 ? 4.478 -3.340 11.172 1.00 89.75 76 LYS A O 1
ATOM 608 N N . ILE A 1 77 ? 3.446 -2.540 9.343 1.00 89.56 77 ILE A N 1
ATOM 609 C CA . ILE A 1 77 ? 2.074 -2.594 9.867 1.00 89.56 77 ILE A CA 1
ATOM 610 C C . ILE A 1 77 ? 1.222 -3.680 9.195 1.00 89.56 77 ILE A C 1
ATOM 612 O O . ILE A 1 77 ? 0.087 -3.889 9.601 1.00 89.56 77 ILE A O 1
ATOM 616 N N . SER A 1 78 ? 1.762 -4.389 8.201 1.00 90.31 78 SER A N 1
ATOM 617 C CA . SER A 1 78 ? 1.043 -5.372 7.378 1.00 90.31 78 SER A CA 1
ATOM 618 C C . SER A 1 78 ? 0.338 -6.445 8.213 1.00 90.31 78 SER A C 1
ATOM 620 O O . SER A 1 78 ? -0.861 -6.645 8.078 1.00 90.31 78 SER A O 1
ATOM 622 N N . GLN A 1 79 ? 1.047 -7.064 9.158 1.00 90.44 79 GLN A N 1
ATOM 623 C CA . GLN A 1 79 ? 0.490 -8.087 10.054 1.00 90.44 79 GLN A CA 1
ATOM 624 C C . GLN A 1 79 ? -0.612 -7.538 10.968 1.00 90.44 79 GLN A C 1
ATOM 626 O O . GLN A 1 79 ? -1.600 -8.213 11.250 1.00 90.44 79 GLN A O 1
ATOM 631 N N . PHE A 1 80 ? -0.461 -6.291 11.418 1.00 89.81 80 PHE A N 1
ATOM 632 C CA . PHE A 1 80 ? -1.503 -5.611 12.178 1.00 89.81 80 PHE A CA 1
ATOM 633 C C . PHE A 1 80 ? -2.744 -5.382 11.305 1.00 89.81 80 PHE A C 1
ATOM 635 O O . PHE A 1 80 ? -3.861 -5.652 11.744 1.00 89.81 80 PHE A O 1
ATOM 642 N N . CYS A 1 81 ? -2.555 -4.914 10.068 1.00 88.75 81 CYS A N 1
ATOM 643 C CA . CYS A 1 81 ? -3.644 -4.682 9.127 1.00 88.75 81 CYS A CA 1
ATOM 644 C C . CYS A 1 81 ? -4.402 -5.978 8.822 1.00 88.75 81 CYS A C 1
ATOM 646 O O . CYS A 1 81 ? -5.620 -6.005 8.980 1.00 88.75 81 CYS A O 1
ATOM 648 N N . ASP A 1 82 ? -3.680 -7.055 8.511 1.00 90.12 82 ASP A N 1
ATOM 649 C CA . ASP A 1 82 ? -4.255 -8.370 8.224 1.00 90.12 82 ASP A CA 1
ATOM 650 C C . ASP A 1 82 ? -5.125 -8.889 9.374 1.00 90.12 82 ASP A C 1
ATOM 652 O O . ASP A 1 82 ? -6.187 -9.454 9.151 1.00 90.12 82 ASP A O 1
ATOM 656 N N . LYS A 1 83 ? -4.710 -8.674 10.626 1.00 88.38 83 LYS A N 1
ATOM 657 C CA . LYS A 1 83 ? -5.479 -9.110 11.798 1.00 88.38 83 LYS A CA 1
ATOM 658 C C . LYS A 1 83 ? -6.723 -8.250 12.039 1.00 88.38 83 LYS A C 1
ATOM 660 O O . LYS A 1 83 ? -7.776 -8.777 12.377 1.00 88.38 83 LYS A O 1
ATOM 665 N N . ILE A 1 84 ? -6.591 -6.929 11.932 1.00 88.75 84 ILE A N 1
ATOM 666 C CA . ILE A 1 84 ? -7.610 -5.980 12.408 1.00 88.75 84 ILE A CA 1
ATOM 667 C C . ILE A 1 84 ? -8.691 -5.704 11.366 1.00 88.75 84 ILE A C 1
ATOM 669 O O . 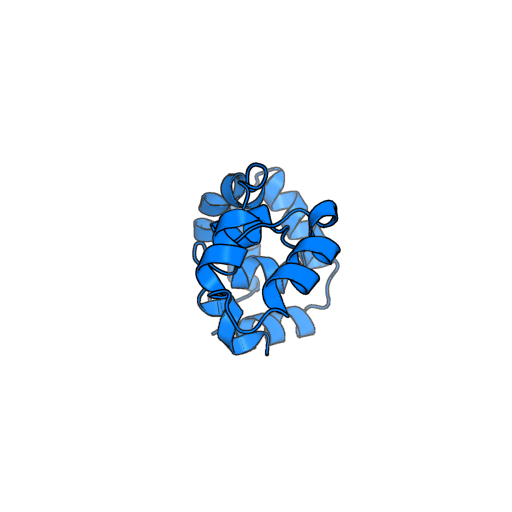ILE A 1 84 ? -9.855 -5.514 11.726 1.00 88.75 84 ILE A O 1
ATOM 673 N N . PHE A 1 85 ? -8.314 -5.677 10.088 1.00 86.12 85 PHE A N 1
ATOM 674 C CA . PHE A 1 85 ? -9.208 -5.325 8.987 1.00 86.12 85 PHE A CA 1
ATOM 675 C C . PHE A 1 85 ? -9.922 -6.534 8.367 1.00 86.12 85 PHE A C 1
ATOM 677 O O . PHE A 1 85 ? -10.730 -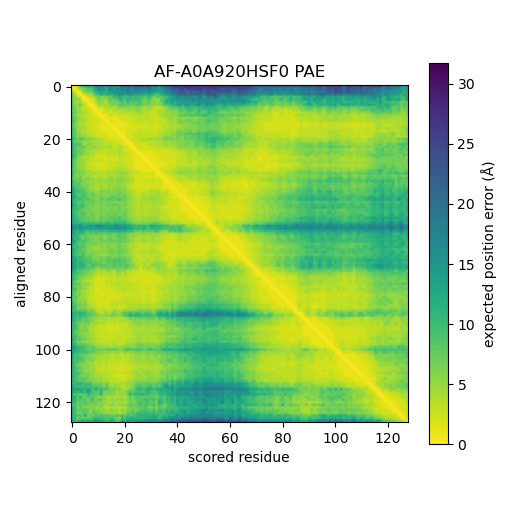6.343 7.464 1.00 86.12 85 PHE A O 1
ATOM 684 N N . LYS A 1 86 ? -9.712 -7.745 8.906 1.00 82.06 86 LYS A N 1
ATOM 685 C CA . LYS A 1 86 ? -10.551 -8.926 8.651 1.00 82.06 86 LYS A CA 1
ATOM 686 C C . LYS A 1 86 ? -11.925 -8.738 9.297 1.00 82.06 86 LYS A C 1
ATOM 688 O O . LYS A 1 86 ? -12.164 -9.173 10.421 1.00 82.06 86 LYS A O 1
ATOM 693 N N . GLY A 1 87 ? -12.816 -8.044 8.604 1.00 75.56 87 GLY A N 1
ATOM 694 C CA . GLY A 1 87 ? -14.191 -7.811 9.034 1.00 75.56 87 GLY A CA 1
ATOM 695 C C . GLY A 1 87 ? -15.072 -7.453 7.847 1.00 75.56 87 GLY A C 1
ATOM 696 O O . GLY A 1 87 ? -14.632 -6.781 6.916 1.00 75.56 87 GLY A O 1
ATOM 697 N N . ASN A 1 88 ? -16.328 -7.890 7.882 1.00 75.19 88 ASN A N 1
ATOM 698 C CA . ASN A 1 88 ? -17.283 -7.641 6.798 1.00 75.19 88 ASN A CA 1
ATOM 699 C C . ASN A 1 88 ? -18.021 -6.309 6.982 1.00 75.19 88 ASN A C 1
ATOM 701 O O . ASN A 1 88 ? -18.721 -5.844 6.079 1.00 75.19 88 ASN A O 1
ATOM 705 N N . THR A 1 89 ? -17.884 -5.687 8.158 1.00 83.25 89 THR A N 1
ATOM 706 C CA . THR A 1 89 ? -18.523 -4.413 8.491 1.00 83.25 89 THR A CA 1
ATOM 707 C C . THR A 1 89 ? -17.532 -3.401 9.065 1.00 83.25 89 THR A C 1
ATOM 709 O O . THR A 1 89 ? -16.516 -3.746 9.670 1.00 83.25 89 THR A O 1
ATOM 712 N N . VAL A 1 90 ? -17.834 -2.110 8.885 1.00 84.44 90 VAL A N 1
ATOM 713 C CA . VAL A 1 90 ? -17.022 -1.023 9.459 1.00 84.44 90 VAL A CA 1
ATOM 714 C C . VAL A 1 90 ? -17.091 -1.075 10.987 1.00 84.44 90 VAL A C 1
ATOM 716 O O . VAL A 1 90 ? -16.116 -0.763 11.664 1.00 84.44 90 VAL A O 1
ATOM 719 N N . GLU A 1 91 ? -18.237 -1.480 11.528 1.00 86.81 91 GLU A N 1
ATOM 720 C CA . GLU A 1 91 ? -18.483 -1.653 12.952 1.00 86.81 91 GLU A CA 1
ATOM 721 C C . GLU A 1 91 ? -17.556 -2.706 13.576 1.00 86.81 91 GLU A C 1
ATOM 723 O O . GLU A 1 91 ? -16.898 -2.390 14.567 1.00 86.81 91 GLU A O 1
ATOM 728 N N . GLU A 1 92 ? -17.426 -3.886 12.960 1.00 87.50 92 GLU A N 1
ATOM 729 C CA . GLU A 1 92 ? -16.491 -4.940 13.393 1.00 87.50 92 GLU A CA 1
ATOM 730 C C . GLU A 1 92 ? -15.042 -4.439 13.398 1.00 87.50 92 GLU A C 1
ATOM 732 O O . GLU A 1 92 ? -14.324 -4.599 14.382 1.00 87.50 92 GLU A O 1
ATOM 737 N N . ILE A 1 93 ? -14.615 -3.756 12.331 1.00 87.56 93 ILE A N 1
ATOM 738 C CA . ILE A 1 93 ? -13.249 -3.219 12.226 1.00 87.56 93 ILE A CA 1
ATOM 739 C C . ILE A 1 93 ? -12.995 -2.161 13.312 1.00 87.56 93 ILE A C 1
ATOM 741 O O . ILE A 1 93 ? -11.928 -2.123 13.929 1.00 87.56 93 ILE A O 1
ATOM 745 N N . VAL A 1 94 ? -13.976 -1.295 13.585 1.00 87.75 94 VAL A N 1
ATOM 746 C CA . VAL A 1 94 ? -13.884 -0.293 14.658 1.00 87.75 94 VAL A CA 1
ATOM 747 C C . VAL A 1 94 ? -13.830 -0.955 16.035 1.00 87.75 94 VAL A C 1
ATOM 749 O O . VAL A 1 94 ? -13.119 -0.460 16.911 1.00 87.75 94 VAL A O 1
ATOM 752 N N . GLU A 1 95 ? -14.559 -2.045 16.250 1.00 89.00 95 GLU A N 1
ATOM 753 C CA . GLU A 1 95 ? -14.520 -2.812 17.495 1.00 89.00 95 GLU A CA 1
ATOM 754 C C . GLU A 1 95 ? -13.174 -3.524 17.683 1.00 89.00 95 GLU A C 1
ATOM 756 O O . GLU A 1 95 ? -12.554 -3.374 18.737 1.00 89.00 95 GLU A O 1
ATOM 761 N N . ASN A 1 96 ? -12.641 -4.162 16.639 1.00 88.06 96 ASN A N 1
ATOM 762 C CA . ASN A 1 96 ? -11.303 -4.761 16.641 1.00 88.06 96 ASN A CA 1
ATOM 763 C C . ASN A 1 96 ? -10.218 -3.734 17.002 1.00 88.06 96 ASN A C 1
ATOM 765 O O . ASN A 1 96 ? -9.375 -3.991 17.862 1.00 88.06 96 ASN A O 1
ATOM 769 N N . LEU A 1 97 ? -10.279 -2.533 16.412 1.00 88.06 97 LEU A N 1
ATOM 770 C CA . LEU A 1 97 ? -9.371 -1.425 16.733 1.00 88.06 97 LEU A CA 1
ATOM 771 C C . LEU A 1 97 ? -9.489 -0.966 18.196 1.00 88.06 97 LEU A C 1
ATOM 773 O O . LEU A 1 97 ? -8.486 -0.602 18.812 1.00 88.06 97 LEU A O 1
ATOM 777 N N . LYS A 1 98 ? -10.699 -0.957 18.769 1.00 87.69 98 LYS A N 1
ATOM 778 C CA . LYS A 1 98 ? -10.895 -0.615 20.188 1.00 87.69 98 LYS A CA 1
ATOM 779 C C . LYS A 1 98 ? -10.327 -1.689 21.111 1.00 87.69 98 LYS A C 1
ATOM 781 O O . LYS A 1 98 ? -9.716 -1.331 22.113 1.00 87.69 98 LYS A O 1
ATOM 786 N N . ASN A 1 99 ? -10.510 -2.961 20.767 1.00 88.88 99 ASN A N 1
ATOM 787 C CA . ASN A 1 99 ? -10.065 -4.096 21.574 1.00 88.88 99 ASN A CA 1
ATOM 788 C C . ASN A 1 99 ? -8.538 -4.236 21.592 1.00 88.88 99 ASN A C 1
ATOM 790 O O . ASN A 1 99 ? -7.962 -4.501 22.642 1.00 88.88 99 ASN A O 1
ATOM 794 N N . GLU A 1 100 ? -7.871 -4.001 20.459 1.00 89.38 100 GLU A N 1
ATOM 795 C CA . GLU A 1 100 ? -6.405 -4.041 20.371 1.00 89.38 100 GLU A CA 1
ATOM 796 C C . GLU A 1 100 ? -5.743 -2.883 21.150 1.00 89.38 100 GLU A C 1
ATOM 798 O O . GLU A 1 100 ? -4.646 -3.038 21.681 1.00 89.38 100 GLU A O 1
ATOM 803 N N . ASN A 1 101 ? -6.411 -1.723 21.251 1.00 86.00 101 ASN A N 1
ATOM 804 C CA . ASN A 1 101 ? -6.054 -0.574 22.105 1.00 86.00 101 ASN A CA 1
ATOM 805 C C . ASN A 1 101 ? -4.589 -0.067 22.015 1.00 86.00 101 ASN A C 1
ATOM 807 O O . ASN A 1 101 ? -4.096 0.614 22.919 1.00 86.00 101 ASN A O 1
ATOM 811 N N . SER A 1 102 ? -3.887 -0.345 20.916 1.00 89.06 102 SER A N 1
ATOM 812 C CA . SER A 1 102 ? -2.530 0.157 20.673 1.00 89.06 102 SER A CA 1
ATOM 813 C C . SER A 1 102 ? -2.528 1.627 20.229 1.00 89.06 102 SER A C 1
ATOM 815 O O . SER A 1 102 ? -3.538 2.150 19.748 1.00 89.06 102 SER A O 1
ATOM 817 N N . ASP A 1 103 ? -1.384 2.312 20.333 1.00 88.25 103 ASP A N 1
ATOM 818 C CA . ASP A 1 103 ? -1.252 3.703 19.863 1.00 88.25 103 ASP A CA 1
ATOM 819 C C . ASP A 1 103 ? -1.574 3.842 18.370 1.00 88.25 103 ASP A C 1
ATOM 821 O O . ASP A 1 103 ? -2.225 4.797 17.933 1.00 88.25 103 ASP A O 1
ATOM 825 N N . LEU A 1 104 ? -1.190 2.830 17.590 1.00 85.81 104 LEU A N 1
ATOM 826 C CA . LEU A 1 104 ? -1.512 2.731 16.175 1.00 85.81 104 LEU A CA 1
ATOM 827 C C . LEU A 1 104 ? -3.022 2.558 15.952 1.00 85.81 104 LEU A C 1
ATOM 829 O O . LEU A 1 104 ? -3.597 3.258 15.117 1.00 85.81 104 LEU A O 1
ATOM 833 N N . SER A 1 105 ? -3.687 1.718 16.752 1.00 87.94 105 SER A N 1
ATOM 834 C CA . SER A 1 105 ? -5.142 1.532 16.682 1.00 87.94 105 SER A CA 1
ATOM 835 C C . SER A 1 105 ? -5.896 2.826 16.983 1.00 87.94 105 SER A C 1
ATOM 837 O O . SER A 1 105 ? -6.804 3.204 16.243 1.00 87.94 105 SER A O 1
ATOM 839 N N . LYS A 1 106 ? -5.480 3.566 18.019 1.00 88.62 106 LYS A N 1
ATOM 840 C CA . LYS A 1 106 ? -6.078 4.860 18.389 1.00 88.62 106 LYS A CA 1
ATOM 841 C C . LYS A 1 106 ? -5.933 5.895 17.272 1.00 88.62 106 LYS A C 1
ATOM 843 O O . LYS A 1 106 ? -6.891 6.611 16.976 1.00 88.62 106 LYS A O 1
ATOM 848 N N . LYS A 1 107 ? -4.764 5.949 16.625 1.00 88.38 107 LYS A N 1
ATOM 849 C CA . LYS A 1 107 ? -4.487 6.855 15.498 1.00 88.38 107 LYS A CA 1
ATOM 850 C C . LYS A 1 107 ? -5.312 6.515 14.253 1.00 88.38 107 LYS A C 1
ATOM 852 O O . LYS A 1 107 ? -5.829 7.406 13.579 1.00 88.38 107 LYS A O 1
ATOM 857 N N . ILE A 1 108 ? -5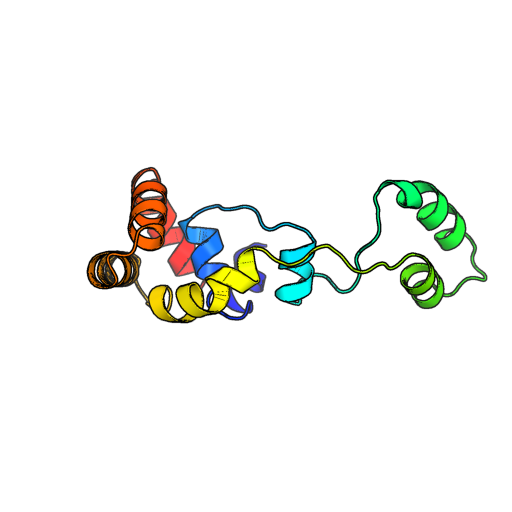.454 5.231 13.937 1.00 87.44 108 ILE A N 1
ATOM 858 C CA . ILE A 1 108 ? -6.303 4.784 12.826 1.00 87.44 108 ILE A CA 1
ATOM 859 C C . ILE A 1 108 ? -7.767 5.104 13.124 1.00 87.44 108 ILE A C 1
ATOM 861 O O . ILE A 1 108 ? -8.469 5.660 12.283 1.00 87.44 108 ILE A O 1
ATOM 865 N N . LEU A 1 109 ? -8.222 4.816 14.340 1.00 88.25 109 LEU A N 1
ATOM 866 C CA . LEU A 1 109 ? -9.602 5.030 14.751 1.00 88.25 109 LEU A CA 1
ATOM 867 C C . LEU A 1 109 ? -9.985 6.516 14.747 1.00 88.25 109 LEU A C 1
ATOM 869 O O . LEU A 1 109 ? -11.100 6.854 14.349 1.00 88.25 109 LEU A O 1
ATOM 873 N N . SER A 1 110 ? -9.075 7.417 15.130 1.00 87.38 110 SER A N 1
ATOM 874 C CA . SER A 1 110 ? -9.307 8.861 15.001 1.00 87.38 110 SER A CA 1
ATOM 875 C C . SER A 1 110 ? -9.413 9.297 13.536 1.00 87.38 110 SER A C 1
ATOM 877 O O . SER A 1 110 ? -10.283 10.100 13.209 1.00 87.38 110 SER A O 1
ATOM 879 N N . THR A 1 111 ? -8.610 8.707 12.646 1.00 86.69 111 THR A N 1
ATOM 880 C CA . THR A 1 111 ? -8.651 8.968 11.197 1.00 86.69 111 THR A CA 1
ATOM 881 C C . THR A 1 111 ? -9.967 8.494 10.576 1.00 86.69 111 THR A C 1
ATOM 883 O O . THR A 1 111 ? -10.597 9.230 9.820 1.00 86.69 111 THR A O 1
ATOM 886 N N . ILE A 1 112 ? -10.430 7.289 10.924 1.00 85.81 112 ILE A N 1
ATOM 887 C CA . ILE A 1 112 ? -11.711 6.747 10.444 1.00 85.81 112 ILE A CA 1
ATOM 888 C C . ILE A 1 112 ? -12.877 7.625 10.923 1.00 85.81 112 ILE A C 1
ATOM 890 O O . ILE A 1 112 ? -13.761 7.949 10.136 1.00 85.81 112 ILE A O 1
ATOM 894 N N . LYS A 1 113 ? -12.857 8.080 12.184 1.00 85.00 113 LYS A N 1
ATOM 895 C CA . LYS A 1 113 ? -13.902 8.951 12.756 1.00 85.00 113 LYS A CA 1
ATOM 896 C C . LYS A 1 113 ? -14.023 10.322 12.091 1.00 85.00 113 LYS A C 1
ATOM 898 O O . LYS A 1 113 ? -15.080 10.935 12.185 1.00 85.00 113 LYS A O 1
ATOM 903 N N . GLN A 1 114 ? -12.966 10.815 11.450 1.00 85.62 114 GLN A N 1
ATOM 904 C CA . GLN A 1 114 ? -13.006 12.084 10.717 1.00 85.62 114 GLN A CA 1
ATOM 905 C C . GLN A 1 114 ? -13.720 11.966 9.362 1.00 85.62 114 GLN A C 1
ATOM 907 O O . GLN A 1 114 ? -14.005 12.981 8.728 1.00 85.62 114 GLN A O 1
ATOM 912 N N . LYS A 1 115 ? -14.012 10.747 8.898 1.00 83.50 115 LYS A N 1
ATOM 913 C CA . LYS A 1 115 ? -14.651 10.496 7.605 1.00 83.50 115 LYS A CA 1
ATOM 914 C C . LYS A 1 115 ? -16.153 10.261 7.737 1.00 83.50 115 LYS A C 1
ATOM 916 O O . LYS A 1 115 ? -16.652 9.847 8.778 1.00 83.50 115 LYS A O 1
ATOM 921 N N . SER A 1 116 ? -16.872 10.484 6.636 1.00 82.38 116 SER A N 1
ATOM 922 C CA . SER A 1 116 ? -18.315 10.234 6.558 1.00 82.38 116 SER A CA 1
ATOM 923 C C . SER A 1 116 ? -18.634 8.742 6.768 1.00 82.38 116 SER A C 1
ATOM 925 O O . SER A 1 116 ? -18.151 7.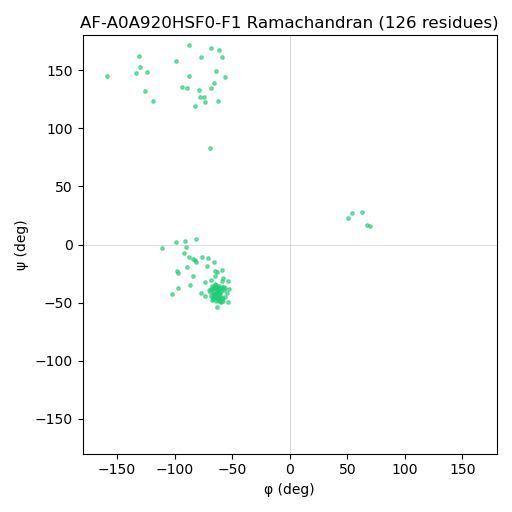911 5.988 1.00 82.38 116 SER A O 1
ATOM 927 N N . PRO A 1 117 ? -19.489 8.383 7.749 1.00 79.69 117 PRO A N 1
ATOM 928 C CA . PRO A 1 117 ? -19.904 6.999 7.994 1.00 79.69 117 PRO A CA 1
ATOM 929 C C . PRO A 1 117 ? -20.524 6.333 6.762 1.00 79.69 117 PRO A C 1
ATOM 931 O O . PRO A 1 117 ? -20.279 5.160 6.488 1.00 79.69 117 PRO A O 1
ATOM 934 N N . THR A 1 118 ? -21.292 7.094 5.981 1.00 79.62 118 THR A N 1
ATOM 935 C CA . THR A 1 118 ? -21.933 6.609 4.754 1.00 79.62 118 THR A CA 1
ATOM 936 C C . THR A 1 118 ? -20.895 6.263 3.690 1.00 79.62 118 THR A C 1
ATOM 938 O O . THR A 1 118 ? -20.970 5.200 3.079 1.00 79.62 118 THR A O 1
ATOM 941 N N . SER A 1 119 ? -19.883 7.118 3.501 1.00 76.19 119 SER A N 1
ATOM 942 C CA . SER A 1 119 ? -18.798 6.867 2.545 1.00 76.19 119 SER A CA 1
ATOM 943 C C . SER A 1 119 ? -17.972 5.637 2.924 1.00 76.19 119 SER A C 1
ATOM 945 O O . SER A 1 119 ? -17.592 4.876 2.040 1.00 76.19 119 SER A O 1
ATOM 947 N N . LEU A 1 120 ? -17.730 5.413 4.220 1.00 79.75 120 LEU A N 1
ATOM 948 C CA . LEU A 1 120 ? -16.993 4.242 4.709 1.00 79.75 120 LEU A CA 1
ATOM 949 C C . LEU A 1 120 ? -17.739 2.933 4.421 1.00 79.75 120 LEU A C 1
ATOM 951 O O . LEU A 1 120 ? -17.142 1.988 3.913 1.00 79.75 120 LEU A O 1
ATOM 955 N N . LYS A 1 121 ? -19.052 2.891 4.682 1.00 79.75 121 LYS A N 1
ATOM 956 C CA . LYS A 1 121 ? -19.881 1.709 4.393 1.00 79.75 121 LYS A CA 1
ATOM 957 C C . LYS A 1 121 ? -19.951 1.401 2.901 1.00 79.75 121 LYS A C 1
ATOM 959 O O . LYS A 1 121 ? -19.865 0.241 2.513 1.00 79.75 121 LYS A O 1
ATOM 964 N N . VAL A 1 122 ? -20.079 2.433 2.062 1.00 79.88 122 VAL A N 1
ATOM 965 C CA . VAL A 1 122 ? -20.050 2.267 0.601 1.00 79.88 122 VAL A CA 1
ATOM 966 C C . VAL A 1 122 ? -18.686 1.753 0.145 1.00 79.88 122 VAL A C 1
ATOM 968 O O . VAL A 1 122 ? -18.638 0.830 -0.658 1.00 79.88 122 VAL A O 1
ATOM 971 N N . ALA A 1 123 ? -17.588 2.302 0.672 1.00 77.81 123 ALA A N 1
ATOM 972 C CA . ALA A 1 123 ? -16.243 1.860 0.321 1.00 77.81 123 ALA A CA 1
ATOM 973 C C . ALA A 1 123 ? -16.017 0.382 0.669 1.00 77.81 123 ALA A C 1
ATOM 975 O O . ALA A 1 123 ? -15.528 -0.357 -0.176 1.00 77.81 123 ALA A O 1
ATOM 976 N N . LEU A 1 124 ? -16.440 -0.061 1.858 1.00 77.81 124 LEU A N 1
ATOM 977 C CA . LEU A 1 124 ? -16.336 -1.466 2.258 1.00 77.81 124 LEU A CA 1
ATOM 978 C C . LEU A 1 124 ? -17.206 -2.379 1.379 1.00 77.81 124 LEU A C 1
ATOM 980 O O . LEU A 1 124 ? -16.743 -3.418 0.928 1.00 77.81 124 LEU A O 1
ATOM 984 N N . LYS A 1 125 ? -18.431 -1.954 1.048 1.00 78.44 125 LYS A N 1
ATOM 985 C CA . LYS A 1 125 ? -19.334 -2.707 0.160 1.00 78.44 125 LYS A CA 1
ATOM 986 C C . LYS A 1 125 ? -18.820 -2.831 -1.280 1.00 78.44 125 LYS A C 1
ATOM 988 O O . LYS A 1 125 ? -19.257 -3.709 -2.003 1.00 78.44 125 LYS A O 1
ATOM 993 N N . VAL A 1 126 ? -17.944 -1.932 -1.722 1.00 74.00 126 VAL A N 1
ATOM 994 C CA . VAL A 1 126 ? -17.299 -2.020 -3.044 1.00 74.00 126 VAL A CA 1
ATOM 995 C C . VAL A 1 126 ? -16.107 -2.988 -3.027 1.00 74.00 126 VAL A C 1
ATOM 997 O O . VAL A 1 126 ? -15.629 -3.361 -4.096 1.00 74.00 126 VAL A O 1
ATOM 1000 N N . LEU A 1 127 ? -15.619 -3.372 -1.841 1.00 66.75 127 LEU A N 1
ATOM 1001 C CA . LEU A 1 127 ? -14.490 -4.287 -1.673 1.00 66.75 127 LEU A CA 1
ATOM 1002 C C . LEU A 1 127 ? -14.890 -5.746 -1.401 1.00 66.75 127 LEU A C 1
ATOM 1004 O O . LEU A 1 127 ? -14.069 -6.623 -1.655 1.00 66.75 127 LEU A O 1
ATOM 1008 N N . GLY A 1 128 ? -16.100 -5.989 -0.887 1.00 58.44 128 GLY A N 1
ATOM 1009 C CA . GLY A 1 128 ? -16.684 -7.325 -0.689 1.00 58.44 128 GLY A CA 1
ATOM 1010 C C . GLY A 1 128 ? -17.624 -7.726 -1.815 1.00 58.44 128 GLY A C 1
ATOM 1011 O O . GLY A 1 128 ? -17.726 -8.943 -2.071 1.00 58.44 128 GLY A O 1
#

Sequence (128 aa):
MLGFFLPRLDYEAGTYLALTGNRIKASDAIFLGTATNYIKSENFSNLLEDLSEEQNDPKDIIEKYSTNPSESEFKKISQFCDKIFKGNTVEEIVENLKNENSDLSKKILSTIKQKSPTSLKVALKVLG

Foldseek 3Di:
DLLPPLLQFALNNSLLCQLLVDDFDPQVCVVRVNDVFDADPVCVVVLVVQVVDPVDDNVVSRVVRGDHDPHGPCVVCSNVSSVQSPDLAPVSSLVSLVVVVDPVSVVSNVSSVVDDPVSSRVSSVSHD

pLDDT: mean 85.44, std 8.27, range [47.38, 93.69]

Radius of gyration: 18.33 Å; Cα contacts (8 Å, |Δi|>4): 126; chains: 1; bounding box: 40×21×54 Å